Protein AF-A0A832EKA4-F1 (afdb_monomer_lite)

pLDDT: mean 83.32, std 10.59, range [45.84, 95.31]

Sequence (102 aa):
MPSDDCQLILVLPAHVHDADMTAAVISAQAGNDIAAVLMPPCDKKIPPQLLNRTAEALSPVVRGHGVAFLLADRKISLFSEAFDGIHVFGSALDIKAARQSL

Radius of gyration: 14.29 Å; chains: 1; bounding box: 32×45×32 Å

Secondary str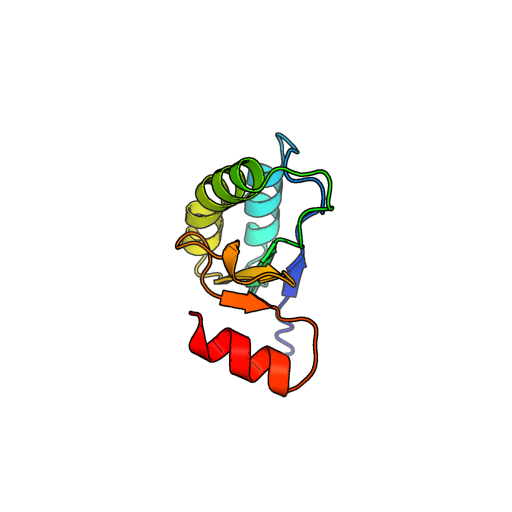ucture (DSSP, 8-state):
-------EEEEPPS-TT-TTHHHHHHHHHTTS-EEEEEEPPPPTTS-HHHHHHHHHHHHHHHHHTT-EEEEE-S-GGG--TT-SEEE--S-HHHHHHHHT--

Foldseek 3Di:
DPPPLQADEAEADLPLDDPCRLVVLLVVCVVVRHQAYEDEDHDPPDDLVSVVVSLQVNLCSQVVSVHFYEYEDCDLVSDDPSGPYYDHDDDPVSVVVSVVSD

Structure (mmCIF, N/CA/C/O backbone):
data_AF-A0A832EKA4-F1
#
_entry.id   AF-A0A832EKA4-F1
#
loop_
_atom_site.group_PDB
_atom_site.id
_atom_site.type_symbol
_atom_site.label_atom_id
_atom_site.label_alt_id
_atom_site.label_comp_id
_atom_site.label_asym_id
_atom_site.label_entity_id
_atom_site.label_seq_id
_atom_site.pdbx_PDB_ins_code
_atom_site.Cartn_x
_atom_site.Cartn_y
_atom_site.Cartn_z
_atom_site.occupancy
_atom_site.B_iso_or_equiv
_atom_site.auth_seq_id
_atom_site.auth_comp_id
_atom_site.auth_asym_id
_atom_site.auth_atom_id
_atom_site.pdbx_PDB_model_num
ATOM 1 N N . MET A 1 1 ? -11.630 -29.888 -7.388 1.00 45.84 1 MET A N 1
ATOM 2 C CA . MET A 1 1 ? -10.937 -29.634 -6.107 1.00 45.84 1 MET A CA 1
ATOM 3 C C . MET A 1 1 ? -11.118 -28.161 -5.790 1.00 45.84 1 MET A C 1
ATOM 5 O O . MET A 1 1 ? -11.176 -27.407 -6.757 1.00 45.84 1 MET A O 1
ATOM 9 N N . PRO A 1 2 ? -11.276 -27.745 -4.521 1.00 52.03 2 PRO A N 1
ATOM 10 C CA . PRO A 1 2 ? -11.106 -26.334 -4.196 1.00 52.03 2 PRO A CA 1
ATOM 11 C C . PRO A 1 2 ? -9.678 -25.977 -4.606 1.00 52.03 2 PRO A C 1
ATOM 13 O O . PRO A 1 2 ? -8.756 -26.732 -4.297 1.00 52.03 2 PRO A O 1
ATOM 16 N N . SER A 1 3 ? -9.506 -24.935 -5.409 1.00 60.75 3 SER A N 1
ATOM 17 C CA . SER A 1 3 ? -8.178 -24.417 -5.678 1.00 60.75 3 SER A CA 1
ATOM 18 C C . SER A 1 3 ? -7.689 -23.773 -4.384 1.00 60.75 3 SER A C 1
ATOM 20 O O . SER A 1 3 ? -8.361 -22.906 -3.825 1.00 60.75 3 SER A O 1
ATOM 22 N N . ASP A 1 4 ? -6.560 -24.242 -3.857 1.00 60.19 4 ASP A N 1
ATOM 23 C CA . ASP A 1 4 ? -5.858 -23.584 -2.753 1.00 60.19 4 ASP A CA 1
ATOM 24 C C . ASP A 1 4 ? -5.187 -22.303 -3.291 1.00 60.19 4 ASP A C 1
ATOM 26 O O . ASP A 1 4 ? -3.967 -22.147 -3.242 1.00 60.19 4 ASP A O 1
ATOM 30 N N . ASP A 1 5 ? -5.984 -21.403 -3.877 1.00 70.38 5 ASP A N 1
ATOM 31 C CA . ASP A 1 5 ? -5.536 -20.131 -4.438 1.00 70.38 5 ASP A CA 1
ATOM 32 C C . ASP A 1 5 ? -5.264 -19.169 -3.277 1.00 70.38 5 ASP A C 1
ATOM 34 O O . ASP A 1 5 ? -6.079 -18.317 -2.911 1.00 70.38 5 ASP A O 1
ATOM 38 N N . CYS A 1 6 ? -4.114 -19.350 -2.635 1.00 71.81 6 CYS A N 1
ATOM 39 C CA . CYS A 1 6 ? -3.611 -18.423 -1.636 1.00 71.81 6 CYS A CA 1
ATOM 40 C C . CYS A 1 6 ? -3.286 -17.091 -2.314 1.00 71.81 6 CYS A C 1
ATOM 42 O O . CYS A 1 6 ? -2.314 -16.982 -3.055 1.00 71.81 6 CYS A O 1
ATOM 44 N N . GLN A 1 7 ? -4.090 -16.068 -2.032 1.00 82.50 7 GLN A N 1
ATOM 45 C CA . GLN A 1 7 ? -3.802 -14.705 -2.456 1.00 82.50 7 GLN A CA 1
ATOM 46 C C . GLN A 1 7 ? -2.795 -14.043 -1.511 1.00 82.50 7 GLN A C 1
ATOM 48 O O . GLN A 1 7 ? -2.942 -14.090 -0.286 1.00 82.50 7 GLN A O 1
ATOM 53 N N . LEU A 1 8 ? -1.780 -13.401 -2.083 1.00 91.06 8 LEU A N 1
ATOM 54 C CA . LEU A 1 8 ? -0.728 -12.708 -1.352 1.00 91.06 8 LEU A CA 1
ATOM 55 C C . LEU A 1 8 ? -1.059 -11.223 -1.166 1.00 91.06 8 LEU A C 1
ATOM 57 O O . LEU A 1 8 ? -1.635 -10.572 -2.038 1.00 91.06 8 LEU A O 1
ATOM 61 N N . ILE A 1 9 ? -0.640 -10.664 -0.031 1.00 93.19 9 ILE A N 1
ATOM 62 C CA . ILE A 1 9 ? -0.592 -9.213 0.182 1.00 93.19 9 ILE A CA 1
ATOM 63 C C . ILE A 1 9 ? 0.875 -8.801 0.199 1.00 93.19 9 ILE A C 1
ATOM 65 O O . ILE A 1 9 ? 1.638 -9.242 1.060 1.00 93.19 9 ILE A O 1
ATOM 69 N N . LEU A 1 10 ? 1.265 -7.933 -0.732 1.00 93.88 10 LEU A N 1
ATOM 70 C CA . LEU A 1 10 ? 2.620 -7.399 -0.794 1.00 93.88 10 LEU A CA 1
ATOM 71 C C . LEU A 1 10 ? 2.734 -6.178 0.115 1.00 93.88 10 LEU A C 1
ATOM 73 O O . LEU A 1 10 ? 2.187 -5.122 -0.189 1.00 93.88 10 LEU A O 1
ATOM 77 N N . VAL A 1 11 ? 3.466 -6.298 1.219 1.00 92.38 11 VAL A N 1
ATOM 78 C CA . VAL A 1 11 ? 3.757 -5.161 2.102 1.00 92.38 11 VAL A CA 1
ATOM 79 C C . VAL A 1 11 ? 5.050 -4.493 1.649 1.00 92.38 11 VAL A C 1
ATOM 81 O O . VAL A 1 11 ? 6.101 -5.133 1.619 1.00 92.38 11 VAL A O 1
ATOM 84 N N . LEU A 1 12 ? 4.976 -3.211 1.291 1.00 90.50 12 LEU A N 1
ATOM 85 C CA . LEU A 1 12 ? 6.147 -2.454 0.856 1.00 90.50 12 LEU A CA 1
ATOM 86 C C . LEU A 1 12 ? 7.112 -2.209 2.030 1.00 90.50 12 LEU A C 1
ATOM 88 O O . LEU A 1 12 ? 6.682 -2.158 3.186 1.00 90.50 12 LEU A O 1
ATOM 92 N N . PRO A 1 13 ? 8.413 -2.011 1.766 1.00 85.44 13 PRO A N 1
ATOM 93 C CA . PRO A 1 13 ? 9.351 -1.565 2.788 1.00 85.44 13 PRO A CA 1
ATOM 94 C C . PRO A 1 13 ? 8.939 -0.208 3.376 1.00 85.44 13 PRO A C 1
ATOM 96 O O . PRO A 1 13 ? 8.432 0.663 2.674 1.00 85.44 13 PRO A O 1
ATOM 99 N N . ALA A 1 14 ? 9.222 0.018 4.662 1.00 76.06 14 ALA A N 1
ATOM 100 C CA . ALA A 1 14 ? 8.912 1.287 5.337 1.00 76.06 14 ALA A CA 1
ATOM 101 C C . ALA A 1 14 ? 9.737 2.486 4.825 1.00 76.06 14 ALA A C 1
ATOM 103 O O . ALA A 1 14 ? 9.432 3.637 5.137 1.00 76.06 14 ALA A O 1
ATOM 104 N N . HIS A 1 15 ? 10.792 2.232 4.051 1.00 72.00 15 HIS A N 1
ATOM 105 C CA . HIS A 1 15 ? 11.658 3.261 3.492 1.00 72.00 15 HIS A CA 1
ATOM 106 C C . HIS A 1 15 ? 11.180 3.628 2.085 1.00 72.00 15 HIS A C 1
ATOM 108 O O . HIS A 1 15 ? 11.437 2.932 1.111 1.00 72.00 15 HIS A O 1
ATOM 114 N N . VAL A 1 16 ? 10.491 4.764 1.993 1.00 61.09 16 VAL A N 1
ATOM 115 C CA . VAL A 1 16 ? 9.716 5.244 0.830 1.00 61.09 16 VAL A CA 1
ATOM 116 C C . VAL A 1 16 ? 10.586 5.698 -0.361 1.00 61.09 16 VAL A C 1
ATOM 118 O O . VAL A 1 16 ? 10.087 6.304 -1.307 1.00 61.09 16 VAL A O 1
ATOM 121 N N . HIS A 1 17 ? 11.894 5.433 -0.334 1.00 63.25 17 HIS A N 1
ATOM 122 C CA . HIS A 1 17 ? 12.901 6.064 -1.198 1.00 63.25 17 HIS A CA 1
ATOM 123 C C . HIS A 1 17 ? 13.892 5.107 -1.851 1.00 63.25 17 HIS A C 1
ATOM 125 O O . HIS A 1 17 ? 14.947 5.537 -2.312 1.00 63.25 17 HIS A O 1
ATOM 131 N N . ASP A 1 18 ? 13.556 3.824 -1.918 1.00 65.00 18 ASP A N 1
ATOM 132 C CA . ASP A 1 18 ? 14.370 2.912 -2.703 1.00 65.00 18 ASP A CA 1
ATOM 133 C C . ASP A 1 18 ? 14.166 3.213 -4.197 1.00 65.00 18 ASP A C 1
ATOM 135 O O . ASP A 1 18 ? 13.043 3.125 -4.704 1.00 65.00 18 ASP A O 1
ATOM 139 N N . ALA A 1 19 ? 15.240 3.618 -4.886 1.00 67.69 19 ALA A N 1
ATOM 140 C CA . ALA A 1 19 ? 15.223 3.907 -6.324 1.00 67.69 19 ALA A CA 1
ATOM 141 C C . ALA A 1 19 ? 14.732 2.695 -7.135 1.00 67.69 19 ALA A C 1
ATOM 143 O O . ALA A 1 19 ? 14.187 2.857 -8.228 1.00 67.69 19 ALA A O 1
ATOM 144 N N . ASP A 1 20 ? 14.838 1.505 -6.545 1.00 79.12 20 ASP A N 1
ATOM 145 C CA . ASP A 1 20 ? 14.460 0.239 -7.150 1.00 79.12 20 ASP A CA 1
ATOM 146 C C . ASP A 1 20 ? 13.051 -0.237 -6.747 1.00 79.12 20 ASP A C 1
ATOM 148 O O . ASP A 1 20 ? 12.592 -1.274 -7.231 1.00 79.12 20 ASP A O 1
ATOM 152 N N . MET A 1 21 ? 12.306 0.506 -5.913 1.00 85.88 21 MET A N 1
ATOM 153 C CA . MET A 1 21 ? 11.007 0.047 -5.394 1.00 85.88 21 MET A CA 1
ATOM 154 C C . MET A 1 21 ? 9.980 -0.206 -6.499 1.00 85.88 21 MET A C 1
ATOM 156 O O . MET A 1 21 ? 9.287 -1.219 -6.468 1.00 85.88 21 MET A O 1
ATOM 160 N N . THR A 1 22 ? 9.887 0.673 -7.498 1.00 88.38 22 THR A N 1
ATOM 161 C CA . THR A 1 22 ? 8.954 0.476 -8.617 1.00 88.38 22 THR A CA 1
ATOM 162 C C . THR A 1 22 ? 9.286 -0.796 -9.395 1.00 88.38 22 THR A C 1
ATOM 164 O O . THR A 1 22 ? 8.390 -1.578 -9.703 1.00 88.38 22 THR A O 1
ATOM 167 N N . ALA A 1 23 ? 10.570 -1.042 -9.671 1.00 88.88 23 ALA A N 1
ATOM 168 C CA . ALA A 1 23 ? 11.011 -2.251 -10.361 1.00 88.88 23 ALA A CA 1
ATOM 169 C C . ALA A 1 23 ? 10.738 -3.511 -9.525 1.00 88.88 23 ALA A C 1
ATOM 171 O O . ALA A 1 23 ? 10.283 -4.520 -10.064 1.00 88.88 23 ALA A O 1
ATOM 172 N N . ALA A 1 24 ? 10.947 -3.441 -8.209 1.00 89.56 24 ALA A N 1
ATOM 173 C CA . ALA A 1 24 ? 10.637 -4.528 -7.289 1.00 89.56 24 ALA A CA 1
ATOM 174 C C . ALA A 1 24 ? 9.133 -4.840 -7.249 1.00 89.56 24 ALA A C 1
ATOM 176 O O . ALA A 1 24 ? 8.759 -6.009 -7.293 1.00 89.56 24 ALA A O 1
ATOM 177 N N . VAL A 1 25 ? 8.271 -3.817 -7.229 1.00 91.69 25 VAL A N 1
ATOM 178 C CA . VAL A 1 25 ? 6.810 -3.992 -7.283 1.00 91.69 25 VAL A CA 1
ATOM 179 C C . VAL A 1 25 ? 6.385 -4.625 -8.606 1.00 91.69 25 VAL A C 1
ATOM 181 O O . VAL A 1 25 ? 5.649 -5.606 -8.582 1.00 91.69 25 VAL A O 1
ATOM 184 N N . ILE A 1 26 ? 6.905 -4.150 -9.744 1.00 91.19 26 ILE A N 1
ATOM 185 C CA . ILE A 1 26 ? 6.645 -4.763 -11.060 1.00 91.19 26 ILE A CA 1
ATOM 186 C C . ILE A 1 26 ? 7.048 -6.241 -11.054 1.00 91.19 26 ILE A C 1
ATOM 188 O O . ILE A 1 26 ? 6.276 -7.101 -11.468 1.00 91.19 26 ILE A O 1
ATOM 192 N N . SER A 1 27 ? 8.252 -6.535 -10.562 1.00 91.31 27 SER A N 1
ATOM 193 C CA . SER A 1 27 ? 8.780 -7.899 -10.499 1.00 91.31 27 SER A CA 1
ATOM 194 C C . SER A 1 27 ? 7.920 -8.802 -9.610 1.00 91.31 27 SER A C 1
ATOM 196 O O . SER A 1 27 ? 7.598 -9.922 -9.996 1.00 91.31 27 SER A O 1
ATOM 198 N N . ALA A 1 28 ? 7.479 -8.303 -8.451 1.00 90.94 28 ALA A N 1
ATOM 199 C CA . ALA A 1 28 ? 6.605 -9.043 -7.546 1.00 90.94 28 ALA A CA 1
ATOM 200 C C . ALA A 1 28 ? 5.231 -9.332 -8.174 1.00 90.94 28 ALA A C 1
ATOM 202 O O . ALA A 1 28 ? 4.713 -10.437 -8.045 1.00 90.94 28 ALA A O 1
ATOM 203 N N . GLN A 1 29 ? 4.655 -8.370 -8.899 1.00 90.44 29 GLN A N 1
ATOM 204 C CA . GLN A 1 29 ? 3.350 -8.531 -9.548 1.00 90.44 29 GLN A CA 1
ATOM 205 C C . GLN A 1 29 ? 3.360 -9.515 -10.725 1.00 90.44 29 GLN A C 1
ATOM 207 O O . GLN A 1 29 ? 2.304 -10.043 -11.074 1.00 90.44 29 GLN A O 1
ATOM 212 N N . ALA A 1 30 ? 4.529 -9.844 -11.284 1.00 89.62 30 ALA A N 1
ATOM 213 C CA . ALA A 1 30 ? 4.653 -10.844 -12.346 1.00 89.62 30 ALA A CA 1
ATOM 214 C C . ALA A 1 30 ? 4.208 -12.260 -11.919 1.00 89.62 30 ALA A C 1
ATOM 216 O O . ALA A 1 30 ? 3.900 -13.081 -12.781 1.00 89.62 30 ALA A O 1
ATOM 217 N N . GLY A 1 31 ? 4.148 -12.542 -10.609 1.00 85.56 31 GLY A N 1
ATOM 218 C CA . GLY A 1 31 ? 3.632 -13.802 -10.059 1.00 85.56 31 GLY A CA 1
ATOM 219 C C . GLY A 1 31 ? 2.112 -13.982 -10.183 1.00 85.56 31 GLY A C 1
ATOM 220 O O . GLY A 1 31 ? 1.633 -15.110 -10.122 1.00 85.56 31 GLY A O 1
ATOM 221 N N . ASN A 1 32 ? 1.359 -12.895 -10.413 1.00 84.81 32 ASN A N 1
ATOM 222 C CA . ASN A 1 32 ? -0.104 -12.868 -10.581 1.00 84.81 32 ASN A CA 1
ATOM 223 C C . ASN A 1 32 ? -0.923 -13.535 -9.448 1.00 84.81 32 ASN A C 1
ATOM 225 O O . ASN A 1 32 ? -2.068 -13.938 -9.644 1.00 84.81 32 ASN A O 1
ATOM 229 N N . ASP A 1 33 ? -0.347 -13.635 -8.256 1.00 90.12 33 ASP A N 1
ATOM 230 C CA . ASP A 1 33 ? -0.950 -14.169 -7.031 1.00 90.12 33 ASP A CA 1
ATOM 231 C C . ASP A 1 33 ? -1.178 -13.079 -5.964 1.00 90.12 33 ASP A C 1
ATOM 233 O O . ASP A 1 33 ? -1.745 -13.340 -4.902 1.00 90.12 33 ASP A O 1
ATOM 237 N N . ILE A 1 34 ? -0.782 -11.833 -6.249 1.00 92.75 34 ILE A N 1
ATOM 238 C CA . ILE A 1 34 ? -0.953 -10.681 -5.359 1.00 92.75 34 ILE A CA 1
ATOM 239 C C . ILE A 1 34 ? -2.373 -10.116 -5.484 1.00 92.75 34 ILE A C 1
ATOM 241 O O . ILE A 1 34 ? -2.772 -9.650 -6.547 1.00 92.75 34 ILE A O 1
ATOM 245 N N . ALA A 1 35 ? -3.112 -10.069 -4.375 1.00 92.00 35 ALA A N 1
ATOM 246 C CA . ALA A 1 35 ? -4.440 -9.452 -4.300 1.00 92.00 35 ALA A CA 1
ATOM 247 C C . ALA A 1 35 ? -4.413 -7.970 -3.906 1.00 92.00 35 ALA A C 1
ATOM 249 O O . ALA A 1 35 ? -5.307 -7.212 -4.285 1.00 92.00 35 ALA A O 1
ATOM 250 N N . ALA A 1 36 ? -3.402 -7.542 -3.147 1.00 94.38 36 ALA A N 1
ATOM 251 C CA . ALA A 1 36 ? -3.245 -6.146 -2.754 1.00 94.38 36 ALA A CA 1
ATOM 252 C C . ALA A 1 36 ? -1.782 -5.789 -2.483 1.00 94.38 36 ALA A C 1
ATOM 254 O O . ALA A 1 36 ? -0.995 -6.620 -2.021 1.00 94.38 36 ALA A O 1
ATOM 255 N N . VAL A 1 37 ? -1.444 -4.521 -2.699 1.00 95.25 37 VAL A N 1
ATOM 256 C CA . VAL A 1 37 ? -0.186 -3.916 -2.256 1.00 95.25 37 VAL A CA 1
ATOM 257 C C . VAL A 1 37 ? -0.485 -2.992 -1.084 1.00 95.25 37 VAL A C 1
ATOM 259 O O . VAL A 1 37 ? -1.387 -2.163 -1.158 1.00 95.25 37 VAL A O 1
ATOM 262 N N . LEU A 1 38 ? 0.269 -3.120 0.001 1.00 93.94 38 LEU A N 1
ATOM 263 C CA . LEU A 1 38 ? 0.118 -2.334 1.217 1.00 93.94 38 LEU A CA 1
ATOM 264 C C . LEU A 1 38 ? 1.336 -1.430 1.405 1.00 93.94 38 LEU A C 1
ATOM 266 O O . LEU A 1 38 ? 2.432 -1.903 1.709 1.00 93.94 38 LEU A O 1
ATOM 270 N N . MET A 1 39 ? 1.139 -0.124 1.265 1.00 91.06 39 MET A N 1
ATOM 271 C CA . MET A 1 39 ? 2.116 0.878 1.668 1.00 91.06 39 MET A CA 1
ATOM 272 C C . MET A 1 39 ? 2.068 1.022 3.195 1.00 91.06 39 MET A C 1
ATOM 274 O O . MET A 1 39 ? 1.027 1.414 3.727 1.00 91.06 39 MET A O 1
ATOM 278 N N . PRO A 1 40 ? 3.143 0.675 3.924 1.00 87.06 40 PRO A N 1
ATOM 279 C CA . PRO A 1 40 ? 3.177 0.792 5.376 1.00 87.06 40 PRO A CA 1
ATOM 280 C C . PRO A 1 40 ? 3.117 2.263 5.807 1.00 87.06 40 PRO A C 1
ATOM 282 O O . PRO A 1 40 ? 3.423 3.154 5.007 1.00 87.06 40 PRO A O 1
ATOM 285 N N . PRO A 1 41 ? 2.804 2.534 7.086 1.00 75.50 41 PRO A N 1
ATOM 286 C CA . PRO A 1 41 ? 2.858 3.893 7.589 1.00 75.50 41 PRO A CA 1
ATOM 287 C C . PRO A 1 41 ? 4.294 4.379 7.492 1.00 75.50 41 PRO A C 1
ATOM 289 O O . PRO A 1 41 ? 5.226 3.699 7.936 1.00 75.50 41 PRO A O 1
ATOM 292 N N . CYS A 1 42 ? 4.460 5.579 6.949 1.00 65.94 42 CYS A N 1
ATOM 293 C CA . CYS A 1 42 ? 5.723 6.282 7.035 1.00 65.94 42 CYS A CA 1
ATOM 294 C C . CYS A 1 42 ? 6.171 6.353 8.494 1.00 65.94 42 CYS A C 1
ATOM 296 O O . CYS A 1 42 ? 5.384 6.668 9.395 1.00 65.94 42 CYS A O 1
ATOM 298 N N . ASP A 1 43 ? 7.457 6.096 8.736 1.00 65.56 43 ASP A N 1
ATOM 299 C CA . ASP A 1 43 ? 8.032 6.438 10.026 1.00 65.56 43 ASP A CA 1
ATOM 300 C C . ASP A 1 43 ? 7.793 7.939 10.311 1.00 65.56 43 ASP A C 1
ATOM 302 O O . AS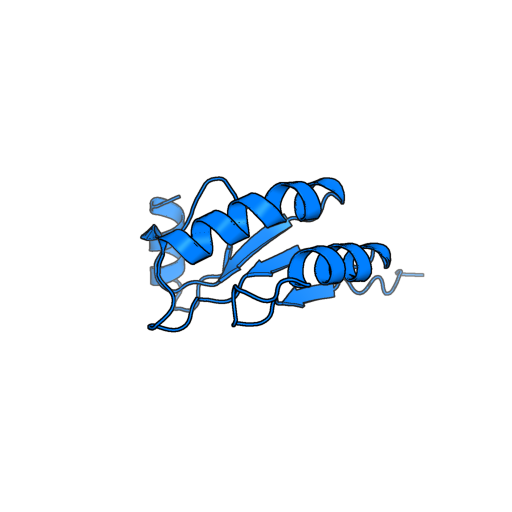P A 1 43 ? 7.557 8.751 9.411 1.00 65.56 43 ASP A O 1
ATOM 306 N N . LYS A 1 44 ? 7.847 8.349 11.583 1.00 63.84 44 LYS A N 1
ATOM 307 C CA . LYS A 1 44 ? 7.604 9.756 11.963 1.00 63.84 44 LYS A CA 1
ATOM 308 C C . LYS A 1 44 ? 8.581 10.757 11.316 1.00 63.84 44 LYS A C 1
ATOM 310 O O . LYS A 1 44 ? 8.407 11.958 11.515 1.00 63.84 44 LYS A O 1
ATOM 315 N N . LYS A 1 45 ? 9.629 10.292 10.634 1.00 69.69 45 LYS A N 1
ATOM 316 C CA . LYS A 1 45 ? 10.678 11.104 10.016 1.00 69.69 45 LYS A CA 1
ATOM 317 C C . LYS A 1 45 ? 10.463 11.289 8.513 1.00 69.69 45 LYS A C 1
ATOM 319 O O . LYS A 1 45 ? 11.112 12.166 7.947 1.00 69.69 45 LYS A O 1
ATOM 324 N N . ILE A 1 46 ? 9.568 10.535 7.872 1.00 72.69 46 ILE A N 1
ATOM 325 C CA . ILE A 1 46 ? 9.279 10.708 6.447 1.00 72.69 46 ILE A CA 1
ATOM 326 C C . ILE A 1 46 ? 8.240 11.828 6.247 1.00 72.69 46 ILE A C 1
ATOM 328 O O . ILE A 1 46 ? 7.153 11.782 6.830 1.00 72.69 46 ILE A O 1
ATOM 332 N N . PRO A 1 47 ? 8.536 12.839 5.407 1.00 80.00 47 PRO A N 1
ATOM 333 C CA . PRO A 1 47 ? 7.582 13.894 5.091 1.00 80.00 47 PRO A CA 1
ATOM 334 C C . PRO A 1 47 ? 6.336 13.355 4.361 1.00 80.00 47 PRO A C 1
ATOM 336 O O . PRO A 1 47 ? 6.483 12.571 3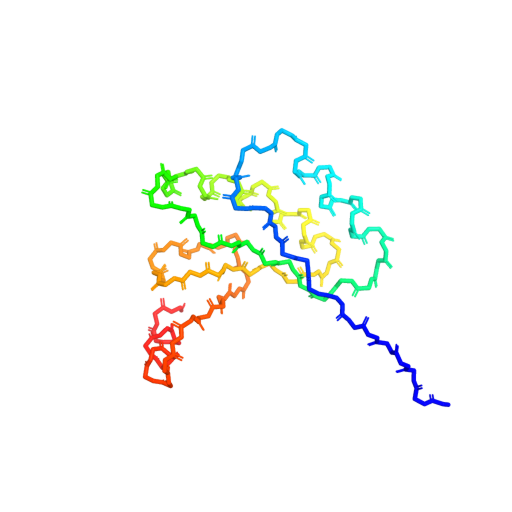.421 1.00 80.00 47 PRO A O 1
ATOM 339 N N . PRO A 1 48 ? 5.119 13.831 4.688 1.00 80.31 48 PRO A N 1
ATOM 340 C CA . PRO A 1 48 ? 3.887 13.484 3.967 1.00 80.31 48 PRO A CA 1
ATOM 341 C C . PRO A 1 48 ? 3.966 13.671 2.449 1.00 80.31 48 PRO A C 1
ATOM 343 O O . PRO A 1 48 ? 3.445 12.868 1.684 1.00 80.31 48 PRO A O 1
ATOM 346 N N . GLN A 1 49 ? 4.661 14.717 1.995 1.00 83.69 49 GLN A N 1
ATOM 347 C CA . GLN A 1 49 ? 4.826 14.999 0.567 1.00 83.69 49 GLN A CA 1
ATOM 348 C C . GLN A 1 49 ? 5.608 13.892 -0.148 1.00 83.69 49 GLN A C 1
ATOM 350 O O . GLN A 1 49 ? 5.411 13.666 -1.338 1.00 83.69 49 GLN A O 1
ATOM 355 N N . LEU A 1 50 ? 6.500 13.218 0.576 1.00 82.25 50 LEU A N 1
ATOM 356 C CA . LEU A 1 50 ? 7.306 12.132 0.049 1.00 82.25 50 LEU A CA 1
ATOM 357 C C . LEU A 1 50 ? 6.478 10.869 -0.147 1.00 82.25 50 LEU A C 1
ATOM 359 O O . LEU A 1 50 ? 6.536 10.264 -1.212 1.00 82.25 50 LEU A O 1
ATOM 363 N N . LEU A 1 51 ? 5.664 10.539 0.858 1.00 83.94 51 LEU A N 1
ATOM 364 C CA . LEU A 1 51 ? 4.685 9.459 0.792 1.00 83.94 51 LEU A CA 1
ATOM 365 C C . LEU A 1 51 ? 3.771 9.642 -0.420 1.00 83.94 51 LEU A C 1
ATOM 367 O O . LEU A 1 51 ? 3.661 8.732 -1.233 1.00 83.94 51 LEU A O 1
ATOM 371 N N . ASN A 1 52 ? 3.185 10.832 -0.575 1.00 85.56 52 ASN A N 1
ATOM 372 C CA . ASN A 1 52 ? 2.250 11.104 -1.664 1.00 85.56 52 ASN A CA 1
ATOM 373 C C . ASN A 1 52 ? 2.908 10.963 -3.038 1.00 85.56 52 ASN A C 1
ATOM 375 O O . ASN A 1 52 ? 2.361 10.279 -3.894 1.00 85.56 52 ASN A O 1
ATOM 379 N N . ARG A 1 53 ? 4.110 11.522 -3.236 1.00 86.56 53 ARG A N 1
ATOM 380 C CA . ARG A 1 53 ? 4.843 11.378 -4.507 1.00 86.56 53 ARG A CA 1
ATOM 381 C C . ARG A 1 53 ? 5.157 9.923 -4.833 1.00 86.56 53 ARG A C 1
ATOM 383 O O . ARG A 1 53 ? 5.020 9.502 -5.977 1.00 86.56 53 ARG A O 1
ATOM 390 N N . THR A 1 54 ? 5.582 9.152 -3.836 1.00 86.50 54 THR A N 1
ATOM 391 C CA . THR A 1 54 ? 5.847 7.727 -4.026 1.00 86.50 54 THR A CA 1
ATOM 392 C C . THR A 1 54 ? 4.561 6.962 -4.328 1.00 86.50 54 THR A C 1
ATOM 394 O O . THR A 1 54 ? 4.553 6.115 -5.219 1.00 86.50 54 THR A O 1
ATOM 397 N N . ALA A 1 55 ? 3.467 7.267 -3.632 1.00 90.06 55 ALA A N 1
ATOM 398 C CA . ALA A 1 55 ? 2.172 6.652 -3.883 1.00 90.06 55 ALA A CA 1
ATOM 399 C C . ALA A 1 55 ? 1.673 6.957 -5.303 1.00 90.06 55 ALA A C 1
ATOM 401 O O . ALA A 1 55 ? 1.272 6.042 -6.014 1.00 90.06 55 ALA A O 1
ATOM 402 N N . GLU A 1 56 ? 1.768 8.208 -5.750 1.00 91.12 56 GLU A N 1
ATOM 403 C CA . GLU A 1 56 ? 1.420 8.632 -7.112 1.00 91.12 56 GLU A CA 1
ATOM 404 C C . GLU A 1 56 ? 2.251 7.903 -8.177 1.00 91.12 56 GLU A C 1
ATOM 406 O O . GLU A 1 56 ? 1.712 7.507 -9.208 1.00 91.12 56 GLU A O 1
ATOM 411 N N . ALA A 1 57 ? 3.543 7.673 -7.921 1.00 90.25 57 ALA A N 1
ATOM 412 C CA . ALA A 1 57 ? 4.415 6.934 -8.832 1.00 90.25 57 ALA A CA 1
ATOM 413 C C . ALA A 1 57 ? 4.086 5.429 -8.895 1.00 90.25 57 ALA A C 1
ATOM 415 O O . ALA A 1 57 ? 4.149 4.829 -9.968 1.00 90.25 57 ALA A O 1
ATOM 416 N N . LEU A 1 58 ? 3.732 4.814 -7.762 1.00 91.94 58 LEU A N 1
ATOM 417 C CA . LEU A 1 58 ? 3.429 3.380 -7.678 1.00 91.94 58 LEU A CA 1
ATOM 418 C C . LEU A 1 58 ? 1.998 3.039 -8.100 1.00 91.94 58 LEU A C 1
ATOM 420 O O . LEU A 1 58 ? 1.767 1.971 -8.660 1.00 91.94 58 LEU A O 1
ATOM 424 N N . SER A 1 59 ? 1.042 3.935 -7.864 1.00 94.12 59 SER A N 1
ATOM 425 C CA . SER A 1 59 ? -0.378 3.723 -8.151 1.00 94.12 59 SER A CA 1
ATOM 426 C C . SER A 1 59 ? -0.661 3.193 -9.568 1.00 94.12 59 SER A C 1
ATOM 428 O O . SER A 1 59 ? -1.314 2.153 -9.674 1.00 94.12 59 SER A O 1
ATOM 430 N N . PRO A 1 60 ? -0.152 3.795 -10.668 1.00 93.94 60 PRO A N 1
ATOM 431 C CA . PRO A 1 60 ? -0.422 3.285 -12.015 1.00 93.94 60 PRO A CA 1
ATOM 432 C C . PRO A 1 60 ? 0.192 1.903 -12.268 1.00 93.94 60 PRO A C 1
ATOM 434 O O . PRO A 1 60 ? -0.377 1.109 -13.012 1.00 93.94 60 PRO A O 1
ATOM 437 N N . VAL A 1 61 ? 1.324 1.592 -11.633 1.00 93.12 61 VAL A N 1
ATOM 438 C CA . VAL A 1 61 ? 1.991 0.287 -11.743 1.00 93.12 61 VAL A CA 1
ATOM 439 C C . VAL A 1 61 ? 1.171 -0.794 -11.046 1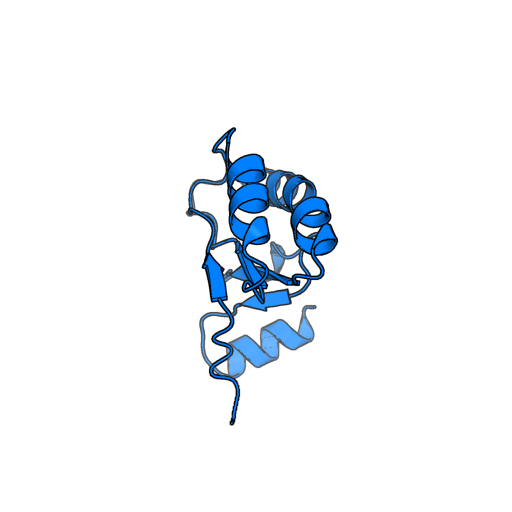.00 93.12 61 VAL A C 1
ATOM 441 O O . VAL A 1 61 ? 0.898 -1.844 -11.632 1.00 93.12 61 VAL A O 1
ATOM 444 N N . VAL A 1 62 ? 0.727 -0.508 -9.820 1.00 94.81 62 VAL A N 1
ATOM 445 C CA . VAL A 1 62 ? -0.073 -1.437 -9.022 1.00 94.81 62 VAL A CA 1
ATOM 446 C C . VAL A 1 62 ? -1.420 -1.697 -9.698 1.00 94.81 62 VAL A C 1
ATOM 448 O O . VAL A 1 62 ? -1.755 -2.850 -9.980 1.00 94.81 62 VAL A O 1
ATOM 451 N N . ARG A 1 63 ? -2.142 -0.624 -10.045 1.00 93.50 63 ARG A N 1
ATOM 452 C CA . ARG A 1 63 ? -3.458 -0.685 -10.701 1.00 93.50 63 ARG A CA 1
ATOM 453 C C . ARG A 1 63 ? -3.394 -1.290 -12.101 1.00 93.50 63 ARG A C 1
ATOM 455 O O . ARG A 1 63 ? -4.349 -1.937 -12.520 1.00 93.50 63 ARG A O 1
ATOM 462 N N . GLY A 1 64 ? -2.273 -1.135 -12.808 1.00 92.12 64 GLY A N 1
ATOM 463 C CA . GLY A 1 64 ? -2.048 -1.747 -14.121 1.00 92.12 64 GLY A CA 1
ATOM 464 C C . GLY A 1 64 ? -2.148 -3.277 -14.117 1.00 92.12 64 GLY A C 1
ATOM 465 O O . GLY A 1 64 ? -2.475 -3.862 -15.145 1.00 92.12 64 GLY A O 1
ATOM 466 N N . HIS A 1 65 ? -1.947 -3.915 -12.960 1.00 91.00 65 HIS A N 1
ATOM 467 C CA . HIS A 1 65 ? -2.112 -5.359 -12.768 1.00 91.00 65 HIS A CA 1
ATOM 468 C C . HIS A 1 65 ? -3.479 -5.743 -12.170 1.00 91.00 65 HIS A C 1
ATOM 470 O O . HIS A 1 65 ? -3.682 -6.892 -11.793 1.00 91.00 65 HIS A O 1
ATOM 476 N N . GLY A 1 66 ? -4.421 -4.801 -12.045 1.00 90.50 66 GLY A N 1
ATOM 477 C CA . GLY A 1 66 ? -5.735 -5.051 -11.438 1.00 90.50 66 GLY A CA 1
ATOM 478 C C . GLY A 1 66 ? -5.697 -5.277 -9.922 1.00 90.50 66 GLY A C 1
ATOM 479 O O . GLY A 1 66 ? -6.655 -5.799 -9.357 1.00 90.50 66 GLY A O 1
ATOM 480 N N . VAL A 1 67 ? -4.600 -4.892 -9.266 1.00 93.94 67 VAL A N 1
ATOM 481 C CA . VAL A 1 67 ? -4.368 -5.074 -7.828 1.00 93.94 67 VAL A CA 1
ATOM 482 C C . VAL A 1 67 ? -4.722 -3.790 -7.076 1.00 93.94 67 VAL A C 1
ATOM 484 O O . VAL A 1 67 ? -4.429 -2.695 -7.554 1.00 93.94 67 VAL A O 1
ATOM 487 N N . ALA A 1 68 ? -5.327 -3.910 -5.891 1.00 94.56 68 ALA A N 1
ATOM 488 C CA . ALA A 1 68 ? -5.649 -2.756 -5.049 1.00 94.56 68 ALA A CA 1
ATOM 489 C C . ALA A 1 68 ? -4.405 -2.205 -4.334 1.00 94.56 68 ALA A C 1
ATOM 491 O O . ALA A 1 68 ? -3.597 -2.975 -3.804 1.00 94.56 68 ALA A O 1
ATOM 492 N N . PHE A 1 69 ? -4.281 -0.880 -4.250 1.00 95.31 69 PHE A N 1
ATOM 493 C CA . PHE A 1 69 ? -3.207 -0.209 -3.523 1.00 95.31 69 PHE A CA 1
ATOM 494 C C . PHE A 1 69 ? -3.709 0.421 -2.222 1.00 95.31 69 PHE A C 1
ATOM 496 O O . PHE A 1 69 ? -4.550 1.316 -2.226 1.00 95.31 69 PHE A O 1
ATOM 503 N N . LEU A 1 70 ? -3.194 -0.041 -1.087 1.00 94.06 70 LEU A N 1
ATOM 504 C CA . LEU A 1 70 ? -3.700 0.295 0.239 1.00 94.06 70 LEU A CA 1
ATOM 505 C C . LEU A 1 70 ? -2.676 1.099 1.041 1.00 94.06 70 LEU A C 1
ATOM 507 O O . LEU A 1 70 ? -1.492 0.765 1.048 1.00 94.06 70 LEU A O 1
ATOM 511 N N . LEU A 1 71 ? -3.139 2.098 1.790 1.00 91.06 71 LEU A N 1
ATOM 512 C CA . LEU A 1 71 ? -2.332 2.804 2.785 1.00 91.06 71 LEU A CA 1
ATOM 513 C C . LEU A 1 71 ? -2.580 2.213 4.177 1.00 91.06 71 LEU A C 1
ATOM 515 O O . LEU A 1 71 ? -3.693 2.281 4.697 1.00 91.06 71 LEU A O 1
ATOM 519 N N . ALA A 1 72 ? -1.554 1.670 4.820 1.00 89.19 72 ALA A N 1
ATOM 520 C CA . ALA A 1 72 ? -1.601 1.371 6.243 1.00 89.19 72 ALA A CA 1
ATOM 521 C C . ALA A 1 72 ? -1.197 2.619 7.022 1.00 89.19 72 ALA A C 1
ATOM 523 O O . ALA A 1 72 ? -0.021 2.935 7.105 1.00 89.19 72 ALA A O 1
ATOM 524 N N . ASP A 1 73 ? -2.141 3.332 7.629 1.00 75.69 73 ASP A N 1
ATOM 525 C CA . ASP A 1 73 ? -1.795 4.474 8.476 1.00 75.69 73 ASP A CA 1
ATOM 526 C C . ASP A 1 73 ? -2.749 4.607 9.663 1.00 75.69 73 ASP A C 1
ATOM 528 O O . ASP A 1 73 ? -3.892 4.151 9.655 1.00 75.69 73 ASP A O 1
ATOM 532 N N . ARG A 1 74 ? -2.253 5.250 10.717 1.00 65.38 74 ARG A N 1
ATOM 533 C CA . ARG A 1 74 ? -3.051 5.710 11.854 1.00 65.38 74 ARG A CA 1
ATOM 534 C C . ARG A 1 74 ? -3.729 7.054 11.569 1.00 65.38 74 ARG A C 1
ATOM 536 O O . ARG A 1 74 ? -4.622 7.438 12.317 1.00 65.38 74 ARG A O 1
ATOM 543 N N . LYS A 1 75 ? -3.292 7.797 10.545 1.00 71.38 75 LYS A N 1
ATOM 544 C CA . LYS A 1 75 ? -3.806 9.123 10.181 1.00 71.38 75 LYS A CA 1
ATOM 545 C C . LYS A 1 75 ? -4.42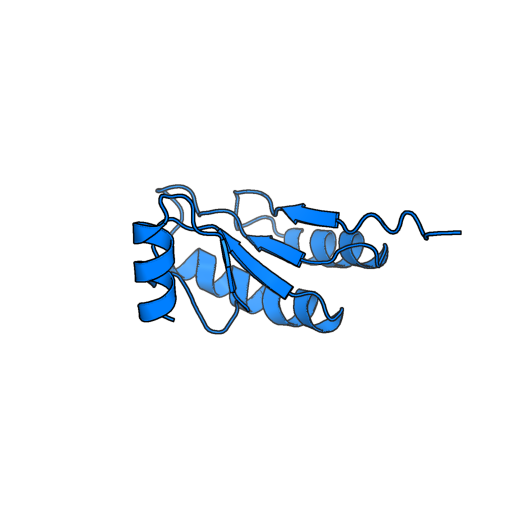7 9.117 8.785 1.00 71.38 75 LYS A C 1
ATOM 547 O O . LYS A 1 75 ? -3.726 9.186 7.784 1.00 71.38 75 LYS A O 1
ATOM 552 N N . ILE A 1 76 ? -5.758 9.163 8.734 1.00 70.81 76 ILE A N 1
ATOM 553 C CA . ILE A 1 76 ? -6.535 9.241 7.482 1.00 70.81 76 ILE A CA 1
ATOM 554 C C . ILE A 1 76 ? -6.187 10.485 6.650 1.00 70.81 76 ILE A C 1
ATOM 556 O O . ILE A 1 76 ? -6.299 10.454 5.436 1.00 70.81 76 ILE A O 1
ATOM 560 N N . SER A 1 77 ? -5.691 11.565 7.265 1.00 74.31 77 SER A N 1
ATOM 561 C CA . SER A 1 77 ? -5.302 12.796 6.556 1.00 74.31 77 SER A CA 1
ATOM 562 C C . SER A 1 77 ? -4.177 12.617 5.526 1.00 74.31 77 SER A C 1
ATOM 564 O O . SER A 1 77 ? -3.877 13.555 4.796 1.00 74.31 77 SER A O 1
ATOM 566 N N . LEU A 1 78 ? -3.492 11.471 5.535 1.00 73.50 78 LEU A N 1
ATOM 567 C CA . LEU A 1 78 ? -2.453 11.115 4.566 1.00 73.50 78 LEU A CA 1
ATOM 568 C C . LEU A 1 78 ? -2.997 10.286 3.394 1.00 73.50 78 LEU A C 1
ATOM 570 O O . LEU A 1 78 ? -2.255 9.987 2.464 1.00 73.50 78 LEU A O 1
ATOM 574 N N . PHE A 1 79 ? -4.279 9.925 3.435 1.00 79.75 79 PHE A N 1
ATOM 575 C CA . PHE A 1 79 ? -4.958 9.272 2.330 1.00 79.75 79 PHE A CA 1
ATOM 576 C C . PHE A 1 79 ? -5.082 10.232 1.139 1.00 79.75 79 PHE A C 1
ATOM 578 O O . PHE A 1 79 ? -5.351 11.423 1.303 1.00 79.75 79 PHE A O 1
ATOM 585 N N . SER A 1 80 ? -4.878 9.704 -0.0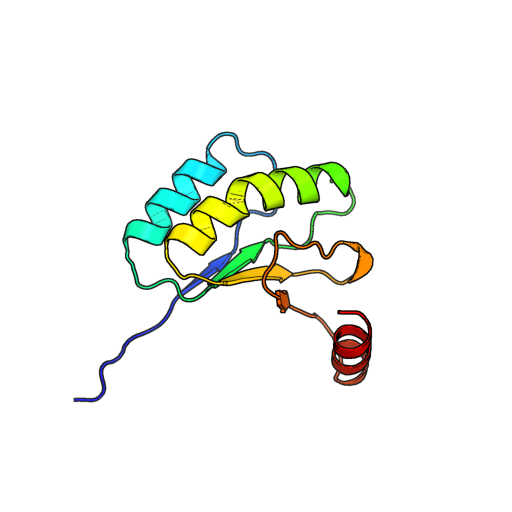63 1.00 84.62 80 SER A N 1
ATOM 586 C CA . SER A 1 80 ? -4.952 10.432 -1.329 1.00 84.62 80 SER A CA 1
ATOM 587 C C . SER A 1 80 ? -5.570 9.541 -2.407 1.00 84.62 80 SER A C 1
ATOM 589 O O . SER A 1 80 ? -5.678 8.328 -2.229 1.00 84.62 80 SER A O 1
ATOM 591 N N . GLU A 1 81 ? -5.922 10.124 -3.555 1.00 88.12 81 GLU A N 1
ATOM 592 C CA . GLU A 1 81 ? -6.500 9.406 -4.707 1.00 88.12 81 GLU A CA 1
ATOM 593 C C . GLU A 1 81 ? -5.563 8.343 -5.318 1.00 88.12 81 GLU A C 1
ATOM 595 O O . GLU A 1 81 ? -5.980 7.520 -6.141 1.00 88.12 81 GLU A O 1
ATOM 600 N N . ALA A 1 82 ? -4.287 8.331 -4.920 1.00 91.12 82 ALA A N 1
ATOM 601 C CA . ALA A 1 82 ? -3.338 7.298 -5.317 1.00 91.12 82 ALA A CA 1
ATOM 602 C C . ALA A 1 82 ? -3.676 5.923 -4.713 1.00 91.12 82 ALA A C 1
ATOM 604 O O . ALA A 1 82 ? -3.292 4.906 -5.295 1.00 91.12 82 ALA A O 1
ATOM 605 N N . PHE A 1 83 ? -4.395 5.895 -3.587 1.00 92.81 83 PHE A N 1
ATOM 606 C CA . PHE A 1 83 ? -4.784 4.680 -2.878 1.00 92.81 83 PHE A CA 1
ATOM 607 C C . PHE A 1 83 ? -6.243 4.307 -3.155 1.00 92.81 83 PHE A C 1
ATOM 609 O O . PHE A 1 83 ? -7.110 5.162 -3.313 1.00 92.81 83 PHE A O 1
ATOM 616 N N . ASP A 1 84 ? -6.519 3.008 -3.156 1.00 93.44 84 ASP A N 1
ATOM 617 C CA . ASP A 1 84 ? -7.854 2.425 -3.319 1.00 93.44 84 ASP A CA 1
ATOM 618 C C . ASP A 1 84 ? -8.519 2.123 -1.967 1.00 93.44 84 ASP A C 1
ATOM 620 O O . ASP A 1 84 ? -9.714 1.844 -1.890 1.00 93.44 84 ASP A O 1
ATOM 624 N N . GLY A 1 85 ? -7.747 2.169 -0.878 1.00 90.88 85 GLY A N 1
ATOM 625 C CA . GLY A 1 85 ? -8.251 1.920 0.462 1.00 90.88 85 GLY A CA 1
ATOM 626 C C . GLY A 1 85 ? -7.208 2.121 1.552 1.00 90.88 85 GLY A C 1
ATOM 627 O O . GLY A 1 85 ? -6.043 2.432 1.303 1.00 90.88 85 GLY A O 1
ATOM 628 N N . ILE A 1 86 ? -7.651 1.940 2.790 1.00 89.88 86 ILE A N 1
ATOM 629 C CA . ILE A 1 86 ? -6.845 2.156 3.989 1.00 89.88 86 ILE A CA 1
ATOM 630 C C . ILE A 1 86 ? -6.924 0.926 4.891 1.00 89.88 86 ILE A C 1
ATOM 632 O O . ILE A 1 86 ? -8.003 0.408 5.180 1.00 89.88 86 ILE A O 1
ATOM 636 N N . HIS A 1 87 ? -5.767 0.496 5.385 1.00 89.62 87 HIS A N 1
ATOM 637 C CA . HIS A 1 87 ? -5.656 -0.449 6.484 1.00 89.62 87 HIS A CA 1
ATOM 638 C C . HIS A 1 87 ? -5.583 0.324 7.807 1.00 89.62 87 HIS A C 1
ATOM 640 O O . HIS A 1 87 ? -4.597 1.006 8.092 1.00 89.62 87 HIS A O 1
ATOM 646 N N . VAL A 1 88 ? -6.641 0.221 8.614 1.00 85.06 88 VAL A N 1
ATOM 647 C CA . VAL A 1 88 ? -6.752 0.904 9.911 1.00 85.06 88 VAL A CA 1
ATOM 648 C C . VAL A 1 88 ? -6.256 -0.009 11.027 1.00 85.06 88 VAL A C 1
ATOM 650 O O . VAL A 1 88 ? -6.796 -1.094 11.237 1.00 85.06 88 VAL A O 1
ATOM 653 N N . PHE A 1 89 ? -5.291 0.468 11.811 1.00 80.50 89 PHE A N 1
ATOM 654 C CA . PHE A 1 89 ? -4.940 -0.152 13.088 1.00 80.50 89 PHE A CA 1
ATOM 655 C C . PHE A 1 89 ? -5.799 0.455 14.201 1.00 80.50 89 PHE A C 1
ATOM 657 O O . PHE A 1 89 ? -5.648 1.642 14.494 1.00 80.50 89 PHE A O 1
ATOM 664 N N . GLY A 1 90 ? -6.663 -0.326 14.854 1.00 79.56 90 GLY A N 1
ATOM 665 C CA . GLY A 1 90 ? -7.437 0.190 15.985 1.00 79.56 90 GLY A CA 1
ATOM 666 C C . GLY A 1 90 ? -8.678 -0.614 16.354 1.00 79.56 90 GLY A C 1
ATOM 667 O O . GLY A 1 90 ? -8.852 -1.769 15.970 1.00 79.56 90 GLY A O 1
ATOM 668 N N . SER A 1 91 ? -9.531 0.025 17.147 1.00 85.44 91 SER A N 1
ATOM 669 C CA . SER A 1 91 ? -10.828 -0.474 17.594 1.00 85.44 91 SER A CA 1
ATOM 670 C C . SER A 1 91 ? -11.914 -0.307 16.522 1.00 85.44 91 SER A C 1
ATOM 672 O O . SER A 1 91 ? -11.752 0.410 15.536 1.00 85.44 91 SER A O 1
ATOM 674 N N . ALA A 1 92 ? -13.091 -0.897 16.752 1.00 86.94 92 ALA A N 1
ATOM 675 C CA . ALA A 1 92 ? -14.261 -0.682 15.895 1.00 86.94 92 ALA A CA 1
ATOM 676 C C . ALA A 1 92 ? -14.666 0.802 15.779 1.00 86.94 92 ALA A C 1
ATOM 678 O O . ALA A 1 92 ? -15.229 1.212 14.761 1.00 86.94 92 ALA A O 1
ATOM 679 N N . LEU A 1 93 ? -14.374 1.615 16.801 1.00 86.00 93 LEU A N 1
ATOM 680 C CA . LEU A 1 93 ? -14.630 3.053 16.768 1.00 86.00 93 LEU A CA 1
ATOM 681 C C . LEU A 1 93 ? -13.693 3.761 15.778 1.00 86.00 93 LEU A C 1
ATOM 683 O O . LEU A 1 93 ? -14.157 4.608 15.017 1.00 86.00 93 LEU A O 1
ATOM 687 N N . ASP A 1 94 ? -12.419 3.363 15.736 1.00 82.69 94 ASP A N 1
ATOM 688 C CA . ASP A 1 94 ? -11.422 3.906 14.803 1.00 82.69 94 ASP A CA 1
ATOM 689 C C . ASP A 1 94 ? -11.782 3.557 13.353 1.00 82.69 94 ASP A C 1
ATOM 691 O O . ASP A 1 94 ? -11.742 4.413 12.471 1.00 82.69 94 ASP A O 1
ATOM 695 N N . ILE A 1 95 ? -12.247 2.323 13.117 1.00 84.62 95 ILE A N 1
ATOM 696 C CA . ILE A 1 95 ? -12.767 1.886 11.811 1.00 84.62 95 ILE A CA 1
ATOM 697 C C . ILE A 1 95 ? -13.984 2.727 11.402 1.00 84.62 95 ILE A C 1
ATOM 699 O O . ILE A 1 95 ? -14.086 3.174 10.257 1.00 84.62 95 ILE A O 1
ATOM 703 N N . LYS A 1 96 ? -14.917 2.971 12.332 1.00 86.69 96 LYS A N 1
ATOM 704 C CA . LYS A 1 96 ? -16.107 3.791 12.066 1.00 86.69 96 LYS A CA 1
ATOM 705 C C . LYS A 1 96 ? -15.732 5.233 11.716 1.00 86.69 96 LYS A C 1
ATOM 707 O O . LYS A 1 96 ? -16.309 5.781 10.781 1.00 86.69 96 LYS A O 1
ATOM 712 N N . ALA A 1 97 ? -14.777 5.821 12.433 1.00 83.81 97 ALA A N 1
ATOM 713 C CA . ALA A 1 97 ? -14.281 7.167 12.159 1.00 83.81 97 ALA A CA 1
ATOM 714 C C . ALA A 1 97 ? -13.590 7.253 10.787 1.00 83.81 97 ALA A C 1
ATOM 716 O O . ALA A 1 97 ? -13.845 8.191 10.029 1.00 83.81 97 ALA A O 1
ATOM 717 N N . ALA A 1 98 ? -12.786 6.244 10.430 1.00 82.69 98 ALA A N 1
ATOM 718 C CA . ALA A 1 98 ? -12.142 6.159 9.121 1.00 82.69 98 ALA A CA 1
ATOM 719 C C . ALA A 1 98 ? -13.152 6.128 7.979 1.00 82.69 98 ALA A C 1
ATOM 721 O O . ALA A 1 98 ? -13.052 6.925 7.052 1.00 82.69 98 ALA A O 1
ATOM 722 N N . ARG A 1 99 ? -14.190 5.295 8.090 1.00 84.56 99 ARG A N 1
ATOM 723 C CA . ARG A 1 99 ? -15.249 5.206 7.077 1.00 84.56 99 ARG A CA 1
ATOM 724 C C . ARG A 1 99 ? -15.993 6.528 6.841 1.00 84.56 99 ARG A C 1
ATOM 726 O O . ARG A 1 99 ? -16.547 6.713 5.770 1.00 84.56 99 ARG A O 1
ATOM 733 N N . GLN A 1 100 ? -16.064 7.414 7.834 1.00 85.56 100 GLN A N 1
ATOM 734 C CA . GLN A 1 100 ? -16.738 8.715 7.709 1.00 85.56 100 GLN A CA 1
ATOM 735 C C . GLN A 1 100 ? -15.849 9.807 7.098 1.00 85.56 100 GLN A C 1
ATOM 737 O O . GLN A 1 100 ? -16.342 10.899 6.833 1.00 85.56 100 GLN A O 1
ATOM 742 N N . SER A 1 101 ? -14.555 9.530 6.935 1.00 75.94 101 SER A N 1
ATOM 743 C CA . SER A 1 101 ? -13.532 10.501 6.532 1.00 75.94 101 SER A CA 1
ATOM 744 C C . SER A 1 101 ? -12.941 10.219 5.141 1.00 75.94 101 SER A C 1
ATOM 746 O O . SER A 1 101 ? -12.041 10.944 4.724 1.00 75.94 101 SER A O 1
ATOM 748 N N . LEU A 1 102 ? -13.416 9.162 4.473 1.00 71.69 102 LEU A N 1
ATOM 749 C CA . LEU A 1 102 ? -13.103 8.764 3.095 1.00 71.69 102 LEU A CA 1
ATOM 750 C C . LEU A 1 102 ? -14.285 9.124 2.194 1.00 71.69 102 LEU A C 1
ATOM 752 O O . LEU A 1 102 ? -14.031 9.538 1.047 1.00 71.69 102 LEU A O 1
#